Protein AF-A0A6B3IHG9-F1 (afdb_monomer_lite)

Foldseek 3Di:
DVVVVVVCCVVPNDDDDDDDPPDDDDDDPPDDDDDDDDPDPDDDDDDDDDDDQLVPADDADPPDPHDDDCVVPPRDSPDDD

Secondary structure (DSSP, 8-state):
-HHHHHHHHHHH--------TT------TT---------SSS-----------GGG---S-SS-SSPPPTTTS----PPP-

Radius of gyration: 16.92 Å; chains: 1; bounding box: 43×32×39 Å

pLDDT: mean 96.28, std 2.06, range [84.12, 98.19]

Structure (mmCIF, N/CA/C/O backbone):
data_AF-A0A6B3IHG9-F1
#
_entry.id   AF-A0A6B3IHG9-F1
#
loop_
_atom_site.group_PDB
_atom_site.id
_atom_site.type_symbol
_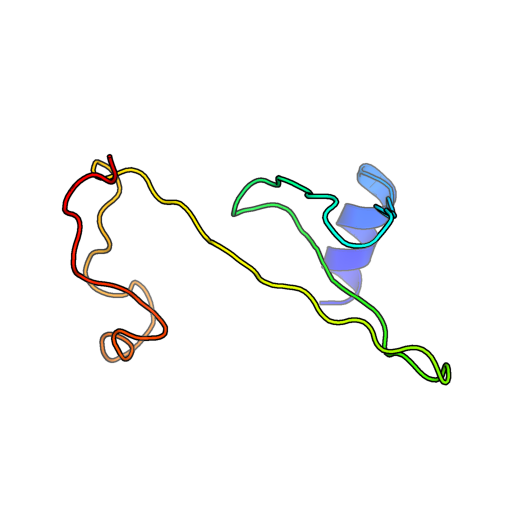atom_site.label_atom_id
_atom_site.label_alt_id
_atom_site.label_comp_id
_atom_site.label_asym_id
_atom_site.label_entity_id
_atom_site.label_seq_id
_atom_site.pdbx_PDB_ins_code
_atom_site.Cartn_x
_atom_site.Cartn_y
_atom_site.Cartn_z
_atom_site.occupancy
_atom_site.B_iso_or_equiv
_atom_site.auth_seq_id
_atom_site.auth_comp_id
_atom_site.auth_asym_id
_atom_site.auth_atom_id
_atom_site.pdbx_PDB_model_num
ATOM 1 N N . SER A 1 1 ? 18.154 -4.187 3.144 1.00 84.12 1 SER A N 1
ATOM 2 C CA . SER A 1 1 ? 19.452 -3.897 2.510 1.00 84.12 1 SER A CA 1
ATOM 3 C C . SER A 1 1 ? 19.325 -4.151 1.024 1.00 84.12 1 SER A C 1
ATOM 5 O O . SER A 1 1 ? 18.438 -4.908 0.629 1.00 84.12 1 SER A O 1
ATOM 7 N N . ASP A 1 2 ? 20.203 -3.558 0.225 1.00 93.12 2 ASP A N 1
ATOM 8 C CA . ASP A 1 2 ? 20.240 -3.761 -1.227 1.00 93.12 2 ASP A CA 1
ATOM 9 C C . ASP A 1 2 ? 20.344 -5.251 -1.577 1.00 93.12 2 ASP A C 1
ATOM 11 O O . ASP A 1 2 ? 19.596 -5.738 -2.412 1.00 93.12 2 ASP A O 1
ATOM 15 N N . GLU A 1 3 ? 21.149 -6.017 -0.835 1.00 97.12 3 GLU A N 1
ATOM 16 C CA . GLU A 1 3 ? 21.265 -7.474 -0.995 1.00 97.12 3 GLU A CA 1
ATOM 17 C C . GLU A 1 3 ? 19.920 -8.212 -0.842 1.00 97.12 3 GLU A C 1
ATOM 19 O O . GLU A 1 3 ? 19.584 -9.082 -1.647 1.00 97.12 3 GLU A O 1
ATOM 24 N N . ALA A 1 4 ? 19.117 -7.854 0.167 1.00 95.81 4 ALA A N 1
ATOM 25 C CA . ALA A 1 4 ? 17.813 -8.479 0.389 1.00 95.81 4 ALA A CA 1
ATOM 26 C C . ALA A 1 4 ? 16.821 -8.149 -0.738 1.00 95.81 4 ALA A C 1
ATOM 28 O O . ALA A 1 4 ? 16.053 -9.019 -1.152 1.00 95.81 4 ALA A O 1
ATOM 29 N N . LEU A 1 5 ? 16.855 -6.912 -1.248 1.00 95.31 5 LEU A N 1
ATOM 30 C CA . LEU A 1 5 ? 16.026 -6.491 -2.378 1.00 95.31 5 LEU A CA 1
ATOM 31 C C . LEU A 1 5 ? 16.438 -7.214 -3.663 1.00 95.31 5 LEU A C 1
ATOM 33 O O . LEU A 1 5 ? 15.573 -7.780 -4.330 1.00 95.31 5 LEU A O 1
ATOM 37 N N . THR A 1 6 ? 17.738 -7.277 -3.962 1.00 97.31 6 THR A N 1
ATOM 38 C CA . THR A 1 6 ? 18.277 -8.004 -5.121 1.00 97.31 6 THR A CA 1
ATOM 39 C C . THR A 1 6 ? 17.866 -9.471 -5.085 1.00 97.31 6 THR A C 1
ATOM 41 O O . THR A 1 6 ? 17.303 -9.972 -6.051 1.00 97.31 6 THR A O 1
ATOM 44 N N . LYS A 1 7 ? 18.010 -10.145 -3.936 1.00 97.62 7 LYS A N 1
ATOM 45 C CA . LYS A 1 7 ? 17.608 -11.552 -3.787 1.00 97.62 7 LYS A CA 1
ATOM 46 C C . LYS A 1 7 ? 16.117 -11.787 -4.059 1.00 97.62 7 LYS A C 1
ATOM 48 O O . LYS A 1 7 ? 15.753 -12.810 -4.643 1.00 97.62 7 LYS A O 1
ATOM 53 N N . MET A 1 8 ? 15.249 -10.876 -3.616 1.00 97.19 8 MET A N 1
ATOM 54 C CA . MET A 1 8 ? 13.810 -10.960 -3.888 1.00 97.19 8 MET A CA 1
ATOM 55 C C . MET A 1 8 ? 13.509 -10.706 -5.369 1.00 97.19 8 MET A C 1
ATOM 57 O O . MET A 1 8 ? 12.715 -11.440 -5.959 1.00 97.19 8 MET A O 1
ATOM 61 N N . ALA A 1 9 ? 14.168 -9.717 -5.974 1.00 97.06 9 ALA A N 1
ATOM 62 C CA . ALA A 1 9 ? 14.011 -9.387 -7.385 1.00 97.06 9 ALA A CA 1
ATOM 63 C C . ALA A 1 9 ? 14.501 -10.516 -8.307 1.00 97.06 9 ALA A C 1
ATOM 65 O O . ALA A 1 9 ? 13.787 -10.874 -9.238 1.00 97.06 9 ALA A O 1
ATOM 66 N N . ASP A 1 10 ? 15.646 -11.140 -8.023 1.00 98.00 10 ASP A N 1
ATOM 67 C CA . ASP A 1 10 ? 16.173 -12.262 -8.814 1.00 98.00 10 ASP A CA 1
ATOM 68 C C . ASP A 1 10 ? 15.229 -13.469 -8.786 1.00 98.00 10 ASP A C 1
ATOM 70 O O . ASP A 1 10 ? 15.035 -14.158 -9.788 1.00 98.00 10 ASP A O 1
ATOM 74 N N . ARG A 1 11 ? 14.613 -13.725 -7.627 1.00 97.94 11 ARG A N 1
ATOM 75 C CA . ARG A 1 11 ? 13.709 -14.863 -7.438 1.00 97.94 11 ARG A CA 1
ATOM 76 C C . ARG A 1 11 ? 12.329 -14.643 -8.055 1.00 97.94 11 ARG A C 1
ATOM 78 O O . ARG A 1 11 ? 11.744 -15.596 -8.567 1.00 97.94 11 ARG A O 1
ATOM 85 N N . HIS A 1 12 ? 11.777 -13.437 -7.942 1.00 97.38 12 HIS A N 1
ATOM 86 C CA . HIS A 1 12 ? 10.367 -13.167 -8.257 1.00 97.38 12 HIS A CA 1
ATOM 87 C C . HIS A 1 12 ? 10.167 -12.250 -9.472 1.00 97.38 12 HIS A C 1
ATOM 89 O O . HIS A 1 12 ? 9.053 -12.138 -9.989 1.00 97.38 12 HIS A O 1
ATOM 95 N N . GLY A 1 13 ? 11.235 -11.622 -9.957 1.00 97.25 13 GLY A N 1
ATOM 96 C CA . GLY A 1 13 ? 11.181 -10.563 -10.953 1.00 97.25 13 GLY A CA 1
ATOM 97 C C . GLY A 1 13 ? 10.569 -9.269 -10.412 1.00 97.25 13 GLY A C 1
ATOM 98 O O . GLY A 1 13 ? 10.174 -9.158 -9.252 1.00 97.25 13 GLY A O 1
ATOM 99 N N . ILE A 1 14 ? 10.466 -8.277 -11.296 1.00 97.12 14 ILE A N 1
ATOM 100 C CA . ILE A 1 14 ? 9.803 -6.998 -11.031 1.00 97.12 14 ILE A CA 1
ATOM 101 C C . ILE A 1 14 ? 8.669 -6.833 -12.042 1.00 97.12 14 ILE A C 1
ATOM 103 O O . ILE A 1 14 ? 8.847 -7.071 -13.240 1.00 97.12 14 ILE A O 1
ATOM 107 N N . LYS A 1 15 ? 7.489 -6.434 -11.561 1.00 95.62 15 LYS A N 1
ATOM 108 C CA . LYS A 1 15 ? 6.315 -6.147 -12.391 1.00 95.62 15 LYS A CA 1
ATOM 109 C C . LYS A 1 15 ? 5.836 -4.724 -12.146 1.00 95.62 15 LYS A C 1
ATOM 111 O O . LYS A 1 15 ? 5.845 -4.245 -11.017 1.00 95.62 15 LYS A O 1
ATOM 116 N N . LEU A 1 16 ? 5.409 -4.072 -13.224 1.00 94.88 16 LEU A N 1
ATOM 117 C CA . LEU A 1 16 ? 4.815 -2.742 -13.204 1.00 94.88 16 LEU A CA 1
ATOM 118 C C . LEU A 1 16 ? 3.328 -2.863 -13.534 1.00 94.88 16 LEU A C 1
ATOM 120 O O . LEU A 1 16 ? 2.971 -3.447 -14.557 1.00 94.88 16 LEU A O 1
ATOM 124 N N . PHE A 1 17 ? 2.481 -2.269 -12.698 1.00 93.12 17 PHE A N 1
ATOM 125 C CA . PHE A 1 17 ? 1.057 -2.118 -12.978 1.00 93.12 17 PHE A CA 1
ATOM 126 C C . PHE A 1 17 ? 0.793 -0.719 -13.537 1.00 93.12 17 PHE A C 1
ATOM 128 O O . PHE A 1 17 ? 1.203 0.282 -12.948 1.00 93.12 17 PHE A O 1
ATOM 135 N N . THR A 1 18 ? 0.121 -0.649 -14.684 1.00 95.44 18 THR A N 1
ATOM 136 C CA . THR A 1 18 ? -0.298 0.602 -15.324 1.00 95.44 18 THR A CA 1
ATOM 137 C C . THR A 1 18 ? -1.802 0.579 -15.576 1.00 95.44 18 THR A C 1
ATOM 139 O O . THR A 1 18 ? -2.426 -0.480 -15.629 1.00 95.44 18 THR A O 1
ATOM 142 N N . GLY A 1 19 ? -2.404 1.757 -15.716 1.00 95.38 19 GLY A N 1
ATOM 143 C CA . GLY A 1 19 ? -3.836 1.897 -15.948 1.00 95.38 19 GLY A CA 1
ATOM 144 C C . GLY A 1 19 ? -4.220 3.346 -16.217 1.00 95.38 19 GLY A C 1
ATOM 145 O O . GLY A 1 19 ? -3.456 4.269 -15.929 1.00 95.38 19 GLY A O 1
ATOM 146 N N . LYS A 1 20 ? -5.407 3.551 -16.791 1.00 97.12 20 LYS A N 1
ATOM 147 C CA . LYS A 1 20 ? -6.000 4.891 -16.937 1.00 97.12 20 LYS A CA 1
ATOM 148 C C . LYS A 1 20 ? -6.522 5.377 -15.578 1.00 97.12 20 LYS A C 1
ATOM 150 O O . LYS A 1 20 ? -6.776 4.557 -14.696 1.00 97.12 20 LYS A O 1
ATOM 155 N N . ALA A 1 21 ? -6.734 6.685 -15.417 1.00 97.19 21 ALA A N 1
ATOM 156 C CA . ALA A 1 21 ? -7.387 7.233 -14.224 1.00 97.19 21 ALA A CA 1
ATOM 157 C C . ALA A 1 21 ? -8.712 6.498 -13.935 1.00 97.19 21 ALA A C 1
ATOM 159 O O . ALA A 1 21 ? -9.482 6.226 -14.856 1.00 97.19 21 ALA A O 1
ATOM 160 N N . GLY A 1 22 ? -8.939 6.139 -12.668 1.00 97.25 22 GLY A N 1
ATOM 161 C CA . GLY A 1 22 ? -10.067 5.302 -12.239 1.00 97.25 22 GLY A CA 1
ATOM 162 C C . GLY A 1 22 ? -9.797 3.791 -12.248 1.00 97.25 22 GLY A C 1
ATOM 163 O O . GLY A 1 22 ? -10.625 3.034 -11.751 1.00 97.25 22 GLY A O 1
ATOM 164 N N . SER A 1 23 ? -8.647 3.336 -12.759 1.00 97.44 23 SER A N 1
ATOM 165 C CA . SER A 1 23 ? -8.216 1.938 -12.595 1.00 97.44 23 SER A CA 1
ATOM 166 C C . SER A 1 23 ? -7.800 1.666 -11.146 1.00 97.44 23 SER A C 1
ATOM 168 O O . SER A 1 23 ? -7.311 2.564 -10.461 1.00 97.44 23 SER A O 1
ATOM 170 N N . ALA A 1 24 ? -7.927 0.414 -10.703 1.00 96.69 24 ALA A N 1
ATOM 171 C CA . ALA A 1 24 ? -7.508 -0.024 -9.375 1.00 96.69 24 ALA A CA 1
ATOM 172 C C . ALA A 1 24 ? -6.501 -1.178 -9.463 1.00 96.69 24 ALA A C 1
ATOM 174 O O . ALA A 1 24 ? -6.558 -2.005 -10.371 1.00 96.69 24 ALA A O 1
ATOM 175 N N . THR A 1 25 ? -5.580 -1.234 -8.502 1.00 96.06 25 THR A N 1
ATOM 176 C CA . THR A 1 25 ? -4.687 -2.378 -8.275 1.00 96.06 25 THR A CA 1
ATOM 177 C C . THR A 1 25 ? -4.893 -2.852 -6.847 1.00 96.06 25 THR A C 1
ATOM 179 O O . THR A 1 25 ? -4.810 -2.052 -5.918 1.00 96.06 25 THR A O 1
ATOM 182 N N . TRP A 1 26 ? -5.161 -4.144 -6.681 1.00 97.06 26 TRP A N 1
ATOM 183 C CA . TRP A 1 26 ? -5.280 -4.789 -5.379 1.00 97.06 26 TRP A CA 1
ATOM 184 C C . TRP A 1 26 ? -4.036 -5.633 -5.128 1.00 97.06 26 TRP A C 1
ATOM 186 O O . TRP A 1 26 ? -3.634 -6.404 -6.000 1.00 97.06 26 TRP A O 1
ATOM 196 N N . PHE A 1 27 ? -3.425 -5.495 -3.957 1.00 97.06 27 PHE A N 1
ATOM 197 C CA . PHE A 1 27 ? -2.246 -6.270 -3.586 1.00 97.06 27 PHE A CA 1
ATOM 198 C C . PHE A 1 27 ? -2.252 -6.604 -2.095 1.00 97.06 27 PHE A C 1
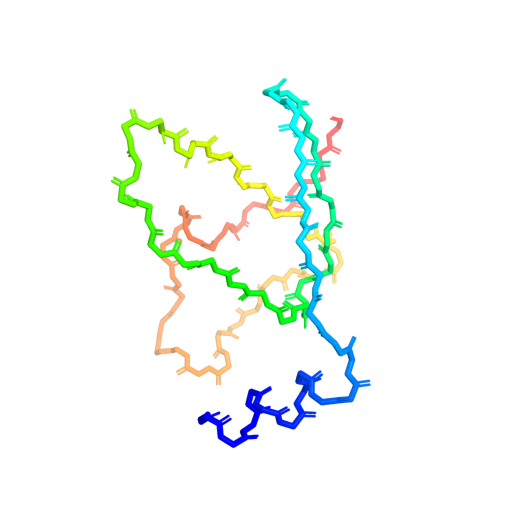ATOM 200 O O . PHE A 1 27 ? -2.861 -5.905 -1.289 1.00 97.06 27 PHE A O 1
ATOM 207 N N . ASP A 1 28 ? -1.601 -7.717 -1.758 1.00 98.00 28 ASP A N 1
ATOM 208 C CA . ASP A 1 28 ? -1.484 -8.222 -0.391 1.00 98.00 28 ASP A CA 1
ATOM 209 C C . ASP A 1 28 ? -0.659 -7.278 0.502 1.00 98.00 28 ASP A C 1
ATOM 211 O O . ASP A 1 28 ? 0.283 -6.632 0.033 1.00 98.00 28 ASP A O 1
ATOM 215 N N . CYS A 1 29 ? -0.983 -7.218 1.800 1.00 98.00 29 CYS A N 1
ATOM 216 C CA . CYS A 1 29 ? -0.332 -6.308 2.747 1.00 98.00 29 CYS A CA 1
ATOM 217 C C . CYS A 1 29 ? 1.167 -6.590 2.941 1.00 98.00 29 CYS A C 1
ATOM 219 O O . CYS A 1 29 ? 1.902 -5.696 3.363 1.00 98.00 29 CYS A O 1
ATOM 221 N N . ASN A 1 30 ? 1.627 -7.798 2.605 1.00 97.19 30 ASN A N 1
ATOM 222 C CA . ASN A 1 30 ? 3.019 -8.215 2.716 1.00 97.19 30 ASN A CA 1
ATOM 223 C C . ASN A 1 30 ? 3.751 -8.249 1.356 1.00 97.19 30 ASN A C 1
ATOM 225 O O . ASN A 1 30 ? 4.878 -8.741 1.262 1.00 97.19 30 ASN A O 1
ATOM 229 N N . ALA A 1 31 ? 3.141 -7.735 0.281 1.00 96.12 31 ALA A N 1
ATOM 230 C CA . ALA A 1 31 ? 3.796 -7.650 -1.021 1.00 96.12 31 ALA A CA 1
ATOM 231 C C . ALA A 1 31 ? 4.912 -6.589 -1.013 1.00 96.12 31 ALA A C 1
ATOM 233 O O . ALA A 1 31 ? 4.675 -5.417 -0.713 1.00 96.12 31 ALA A O 1
ATOM 234 N N . MET A 1 32 ? 6.130 -6.979 -1.405 1.00 96.19 32 MET A N 1
ATOM 235 C CA . MET A 1 32 ? 7.238 -6.038 -1.599 1.00 96.19 32 MET A CA 1
ATOM 236 C C . MET A 1 32 ? 6.930 -5.115 -2.782 1.00 96.19 32 MET A C 1
ATOM 238 O O . MET A 1 32 ? 6.769 -5.581 -3.910 1.00 96.19 32 MET A O 1
ATOM 242 N N . HIS A 1 33 ? 6.854 -3.810 -2.533 1.00 96.75 33 HIS A N 1
ATOM 243 C CA . HIS A 1 33 ? 6.502 -2.821 -3.547 1.00 96.75 33 HIS A CA 1
ATOM 244 C C . HIS A 1 33 ? 7.238 -1.498 -3.323 1.00 96.75 33 HIS A C 1
ATOM 246 O O . HIS A 1 33 ? 7.701 -1.190 -2.227 1.00 96.75 33 HIS A O 1
ATOM 252 N N . GLY A 1 34 ? 7.340 -0.708 -4.388 1.00 95.31 34 GLY A N 1
ATOM 253 C CA . GLY A 1 34 ? 7.960 0.609 -4.371 1.00 95.31 34 GLY A CA 1
ATOM 254 C C . GLY A 1 34 ? 7.738 1.337 -5.690 1.00 95.31 34 GLY A C 1
ATOM 255 O O . GLY A 1 34 ? 7.256 0.760 -6.666 1.00 95.31 34 GLY A O 1
ATOM 256 N N . SER A 1 35 ? 8.086 2.619 -5.724 1.00 95.88 35 SER A N 1
ATOM 257 C CA . SER A 1 35 ? 8.006 3.439 -6.932 1.00 95.88 35 SER A CA 1
ATOM 258 C C . SER A 1 35 ? 9.204 4.369 -7.016 1.00 95.88 35 SER A C 1
ATOM 260 O O . SER A 1 35 ? 9.568 4.965 -6.007 1.00 95.88 35 SER A O 1
ATOM 262 N N . GLY A 1 36 ? 9.758 4.537 -8.215 1.00 94.31 36 GLY A N 1
ATOM 263 C CA . GLY A 1 36 ? 10.745 5.581 -8.471 1.00 94.31 36 GLY A CA 1
ATOM 264 C C . GLY A 1 36 ? 10.135 6.986 -8.473 1.00 94.31 36 GLY A C 1
ATOM 265 O O . GLY A 1 36 ? 8.904 7.161 -8.569 1.00 94.31 36 GLY A O 1
ATOM 266 N N . ASP A 1 37 ? 11.026 7.972 -8.407 1.00 96.75 37 ASP A N 1
ATOM 267 C CA . ASP A 1 37 ? 10.704 9.390 -8.549 1.00 96.75 37 ASP A CA 1
ATOM 268 C C . ASP A 1 37 ? 10.051 9.692 -9.902 1.00 96.75 37 ASP A C 1
ATOM 270 O O . ASP A 1 37 ? 10.191 8.952 -10.879 1.00 96.75 37 ASP A O 1
ATOM 274 N N . ASN A 1 38 ? 9.309 10.798 -9.958 1.00 97.25 38 ASN A N 1
ATOM 275 C CA . ASN A 1 38 ? 8.636 11.249 -11.169 1.00 97.25 38 ASN A CA 1
ATOM 276 C C . ASN A 1 38 ? 9.194 12.602 -11.624 1.00 97.25 38 ASN A C 1
ATOM 278 O O . ASN A 1 38 ? 8.805 13.639 -11.096 1.00 97.25 38 ASN A O 1
ATOM 282 N N . ILE A 1 39 ? 10.078 12.580 -12.623 1.00 98.12 39 ILE A N 1
ATOM 283 C CA . ILE A 1 39 ? 10.655 13.787 -13.247 1.00 98.12 39 ILE A CA 1
ATOM 284 C C . ILE A 1 39 ? 9.834 14.303 -14.441 1.00 98.12 39 ILE A C 1
ATOM 286 O O . ILE A 1 39 ? 10.221 15.269 -15.094 1.00 98.12 39 ILE A O 1
ATOM 290 N N . THR A 1 40 ? 8.733 13.627 -14.782 1.00 98.19 40 THR A N 1
ATOM 291 C CA . THR A 1 40 ? 7.890 13.992 -15.928 1.00 98.19 40 THR A CA 1
ATOM 292 C C . THR A 1 40 ? 6.954 15.155 -15.568 1.00 98.19 40 THR A C 1
ATOM 294 O O . THR A 1 40 ? 6.665 15.362 -14.389 1.00 98.19 40 THR A O 1
ATOM 297 N N . PRO A 1 41 ? 6.401 15.891 -16.553 1.00 97.94 41 PRO A N 1
ATOM 298 C CA . PRO A 1 41 ? 5.414 16.939 -16.279 1.00 97.94 41 PRO A CA 1
ATOM 299 C C . PRO A 1 41 ? 4.019 16.392 -15.916 1.00 97.94 41 PRO A C 1
ATOM 301 O O . PRO A 1 41 ? 3.088 17.171 -15.722 1.00 97.94 41 PRO A O 1
ATOM 304 N N . TYR A 1 42 ? 3.838 15.068 -15.852 1.00 97.56 42 TYR A N 1
ATOM 305 C CA . TYR A 1 42 ? 2.541 14.431 -15.632 1.00 97.56 42 TYR A CA 1
ATOM 306 C C . TYR A 1 42 ? 2.428 13.923 -14.193 1.00 97.56 42 TYR A C 1
ATOM 308 O O . TYR A 1 42 ? 3.218 13.088 -13.754 1.00 97.56 42 TYR A O 1
ATOM 316 N N . ALA A 1 43 ? 1.435 14.408 -13.446 1.00 96.69 43 ALA A N 1
ATOM 317 C CA . ALA A 1 43 ? 1.242 14.024 -12.050 1.00 96.69 43 ALA A CA 1
ATOM 318 C C . ALA A 1 43 ? 0.874 12.534 -11.896 1.00 96.69 43 ALA A C 1
ATOM 320 O O . ALA A 1 43 ? 0.091 11.987 -12.674 1.00 96.69 43 ALA A O 1
ATOM 321 N N . ARG A 1 44 ? 1.397 11.893 -10.840 1.00 96.56 44 ARG A N 1
ATOM 322 C CA . ARG A 1 44 ? 1.046 10.523 -10.426 1.00 96.56 44 ARG A CA 1
ATOM 323 C C . ARG A 1 44 ? 0.295 10.563 -9.093 1.00 96.56 44 ARG A C 1
ATOM 325 O O . ARG A 1 44 ? 0.895 10.373 -8.038 1.00 96.56 44 ARG A O 1
ATOM 332 N N . SER A 1 45 ? -1.005 10.843 -9.151 1.00 96.00 45 SER A N 1
ATOM 333 C CA . SER A 1 45 ? -1.884 10.940 -7.978 1.00 96.00 45 SER A CA 1
ATOM 334 C C . SER A 1 45 ? -2.678 9.650 -7.783 1.00 96.00 45 SER A C 1
ATOM 336 O O . SER A 1 45 ? -3.461 9.275 -8.651 1.00 96.00 45 SER A O 1
ATOM 338 N N . ASN A 1 46 ? -2.497 9.001 -6.632 1.00 96.06 46 ASN A N 1
ATOM 339 C CA . ASN A 1 46 ? -3.180 7.762 -6.263 1.00 96.06 46 ASN A CA 1
ATOM 340 C C . ASN A 1 46 ? -3.866 7.922 -4.903 1.00 96.06 46 ASN A C 1
ATOM 342 O O . ASN A 1 46 ? -3.356 8.628 -4.033 1.00 96.06 46 ASN A O 1
ATOM 346 N N . VAL A 1 47 ? -4.977 7.213 -4.705 1.00 97.50 47 VAL A N 1
ATOM 347 C CA . VAL A 1 47 ? -5.590 7.012 -3.386 1.00 97.50 47 VAL A CA 1
ATOM 348 C C . VAL A 1 47 ? -5.307 5.580 -2.953 1.00 97.50 47 VAL A C 1
ATOM 350 O O . VAL A 1 47 ? -5.514 4.649 -3.728 1.00 97.50 47 VAL A O 1
ATOM 353 N N . PHE A 1 48 ? -4.838 5.413 -1.719 1.00 97.31 48 PHE A N 1
ATOM 354 C CA . PHE A 1 48 ? -4.622 4.106 -1.109 1.00 97.31 48 PHE A CA 1
ATOM 355 C C . PHE A 1 48 ? -5.684 3.864 -0.044 1.00 97.31 48 PHE A C 1
ATOM 357 O O . PHE A 1 48 ? -5.887 4.699 0.835 1.00 97.31 48 PHE A O 1
ATOM 364 N N . ILE A 1 49 ? -6.340 2.709 -0.123 1.00 97.12 49 ILE A N 1
ATOM 365 C CA . ILE A 1 49 ? -7.294 2.234 0.878 1.00 97.12 49 ILE A CA 1
ATOM 366 C C . ILE A 1 49 ? -6.772 0.887 1.367 1.00 97.12 49 ILE A C 1
ATOM 368 O O . ILE A 1 49 ? -6.586 -0.029 0.568 1.00 97.12 49 ILE A O 1
ATOM 372 N N . VAL A 1 50 ? -6.502 0.781 2.668 1.00 97.56 50 VAL A N 1
ATOM 373 C CA . VAL A 1 50 ? -6.029 -0.457 3.293 1.00 97.56 50 VAL A CA 1
ATOM 374 C C . VAL A 1 50 ? -7.200 -1.090 4.024 1.00 97.56 50 VAL A C 1
ATOM 376 O O . VAL A 1 50 ? -7.679 -0.553 5.020 1.00 97.56 50 VAL A O 1
ATOM 379 N N . PHE A 1 51 ? -7.660 -2.231 3.522 1.00 96.94 51 PHE A N 1
ATOM 380 C CA . PHE A 1 51 ? -8.656 -3.041 4.207 1.00 96.94 51 PHE A CA 1
ATOM 381 C C . PHE A 1 51 ? -7.967 -3.996 5.174 1.00 96.94 51 PHE A C 1
ATOM 383 O O . PHE A 1 51 ? -6.927 -4.575 4.861 1.00 96.94 51 PHE A O 1
ATOM 390 N N . ASN A 1 52 ? -8.572 -4.179 6.341 1.00 97.75 52 ASN A N 1
ATOM 391 C CA . ASN A 1 52 ? -8.157 -5.179 7.307 1.00 97.75 52 ASN A CA 1
ATOM 392 C C . ASN A 1 52 ? -9.392 -5.926 7.817 1.00 97.75 52 ASN A C 1
ATOM 394 O O . ASN A 1 52 ? -10.459 -5.327 7.956 1.00 97.75 52 ASN A O 1
ATOM 398 N N . SER A 1 53 ? -9.251 -7.224 8.085 1.00 97.50 53 SER A N 1
ATOM 399 C CA . SER A 1 53 ? -10.339 -8.003 8.679 1.00 97.50 53 SER A CA 1
ATOM 400 C C . SER A 1 53 ? -10.657 -7.478 10.079 1.00 97.50 53 SER A C 1
ATOM 402 O O . SER A 1 53 ? -9.744 -7.162 10.844 1.00 97.50 53 SER A O 1
ATOM 404 N N . VAL A 1 54 ? -11.940 -7.451 10.446 1.00 97.50 54 VAL A N 1
ATOM 405 C CA . VAL A 1 54 ? -12.371 -7.136 11.821 1.00 97.50 54 VAL A CA 1
ATOM 406 C C . VAL A 1 54 ? -11.896 -8.185 12.831 1.00 97.50 54 VAL A C 1
ATOM 408 O O . VAL A 1 54 ? -11.730 -7.885 14.008 1.00 97.50 54 VAL A O 1
ATOM 411 N N . GLU A 1 55 ? -11.592 -9.395 12.360 1.00 97.94 55 GLU A N 1
ATOM 412 C CA . GLU A 1 55 ? -10.979 -10.466 13.154 1.00 97.94 55 GLU A CA 1
ATOM 413 C C . GLU A 1 55 ? -9.467 -10.249 13.364 1.00 97.94 55 GLU A C 1
ATOM 415 O O . GLU A 1 55 ? -8.854 -10.922 14.187 1.00 97.94 55 GLU A O 1
ATOM 420 N N . ASN A 1 56 ? -8.859 -9.293 12.649 1.00 97.56 56 ASN A N 1
ATOM 421 C CA . ASN A 1 56 ? -7.435 -8.955 12.716 1.00 97.56 56 ASN A CA 1
ATOM 422 C C . ASN A 1 56 ? -7.205 -7.55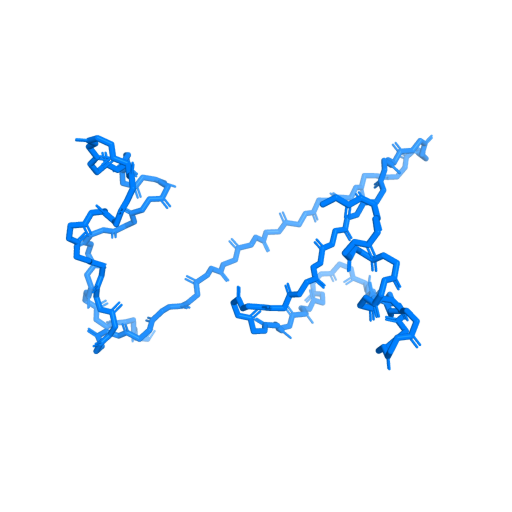7 13.325 1.00 97.56 56 ASN A C 1
ATOM 424 O O . ASN A 1 56 ? -6.390 -6.772 12.836 1.00 97.56 56 ASN A O 1
ATOM 428 N N . ALA A 1 57 ? -7.960 -7.207 14.368 1.00 96.56 57 ALA A N 1
ATOM 42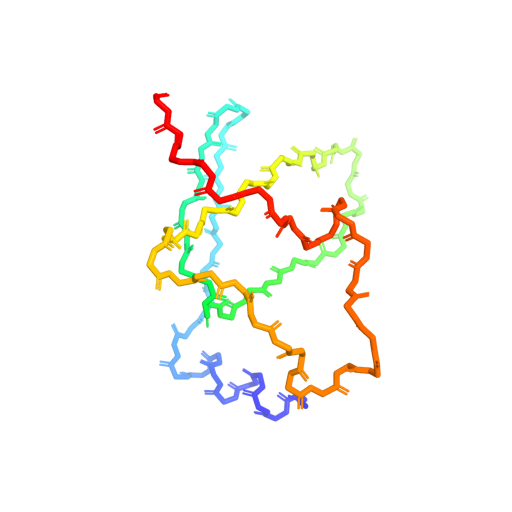9 C CA . ALA A 1 57 ? -7.860 -5.906 15.027 1.00 96.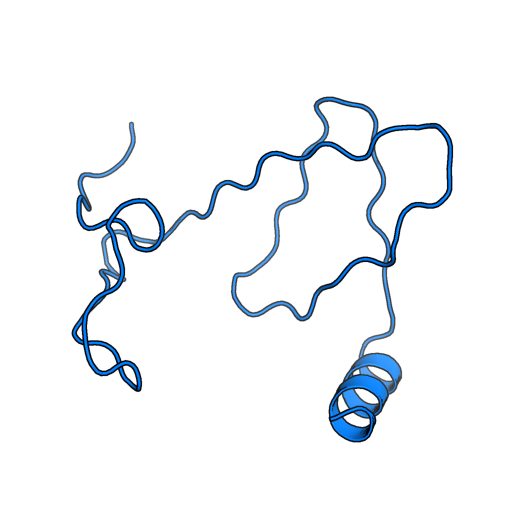56 57 ALA A CA 1
ATOM 430 C C . ALA A 1 57 ? -6.443 -5.636 15.577 1.00 96.56 57 ALA A C 1
ATOM 432 O O . ALA A 1 57 ? -5.797 -6.510 16.160 1.00 96.56 57 ALA A O 1
ATOM 433 N N . ALA A 1 58 ? -5.966 -4.398 15.414 1.00 95.62 58 ALA A N 1
ATOM 434 C CA . ALA A 1 58 ? -4.643 -3.998 15.885 1.00 95.62 58 ALA A CA 1
ATOM 435 C C . ALA A 1 58 ? -4.547 -4.063 17.422 1.00 95.62 58 ALA A C 1
ATOM 437 O O . ALA A 1 58 ? -5.414 -3.554 18.133 1.00 95.62 58 ALA A O 1
ATOM 438 N N . GLN A 1 59 ? -3.461 -4.654 17.926 1.00 94.94 59 GLN A N 1
ATOM 439 C CA . GLN A 1 59 ? -3.176 -4.793 19.359 1.00 94.94 59 GLN A CA 1
ATOM 440 C C . GLN A 1 59 ? -2.134 -3.763 19.830 1.00 94.94 59 GLN A C 1
ATOM 442 O O . GLN A 1 59 ? -1.912 -2.739 19.175 1.00 94.94 59 GLN A O 1
ATOM 447 N N . GLU A 1 60 ? -1.497 -4.010 20.980 1.00 96.25 60 GLU A N 1
ATOM 448 C CA . GLU A 1 60 ? -0.325 -3.232 21.386 1.00 96.25 60 GLU A CA 1
ATOM 449 C C . GLU A 1 60 ? 0.790 -3.333 20.330 1.00 96.25 60 GLU A C 1
ATOM 451 O O . GLU A 1 60 ? 1.014 -4.412 19.772 1.00 96.25 60 GLU A O 1
ATOM 456 N N . PRO A 1 61 ? 1.499 -2.230 20.020 1.00 97.19 61 PRO A N 1
ATOM 457 C CA . PRO A 1 61 ? 2.550 -2.262 19.014 1.00 97.19 61 PRO A CA 1
ATOM 458 C C . PRO A 1 61 ? 3.690 -3.210 19.400 1.00 97.19 61 PRO A C 1
ATOM 460 O O . PRO A 1 61 ? 4.257 -3.107 20.481 1.00 97.19 61 PRO A O 1
ATOM 463 N N . PHE A 1 62 ? 4.113 -4.061 18.466 1.00 97.31 62 PHE A N 1
ATOM 464 C CA . PHE A 1 62 ? 5.220 -5.002 18.691 1.00 97.31 62 PHE A CA 1
ATOM 465 C C . PHE A 1 62 ? 6.597 -4.336 18.874 1.00 97.31 62 PHE A C 1
ATOM 467 O O . PHE A 1 62 ? 7.516 -4.971 19.379 1.00 97.31 62 PHE A O 1
ATOM 474 N N . ALA A 1 63 ? 6.767 -3.082 18.436 1.00 96.56 63 ALA A N 1
ATOM 475 C CA . ALA A 1 63 ? 8.055 -2.377 18.486 1.00 96.56 63 ALA A CA 1
ATOM 476 C C . ALA A 1 63 ? 7.961 -0.861 18.740 1.00 96.56 63 ALA A C 1
ATOM 478 O O . ALA A 1 63 ? 8.956 -0.240 19.107 1.00 96.56 63 ALA A O 1
ATOM 479 N N . ALA A 1 64 ? 6.801 -0.235 18.512 1.00 94.88 64 ALA A N 1
ATOM 480 C CA . ALA A 1 64 ? 6.648 1.200 18.740 1.00 94.88 64 ALA A CA 1
ATOM 481 C C . ALA A 1 64 ? 6.381 1.481 20.230 1.00 94.88 64 ALA A C 1
ATOM 483 O O . ALA A 1 64 ? 5.628 0.734 20.850 1.00 94.88 64 ALA A O 1
ATOM 484 N N . PRO A 1 65 ? 6.924 2.573 20.801 1.00 95.88 65 PRO A N 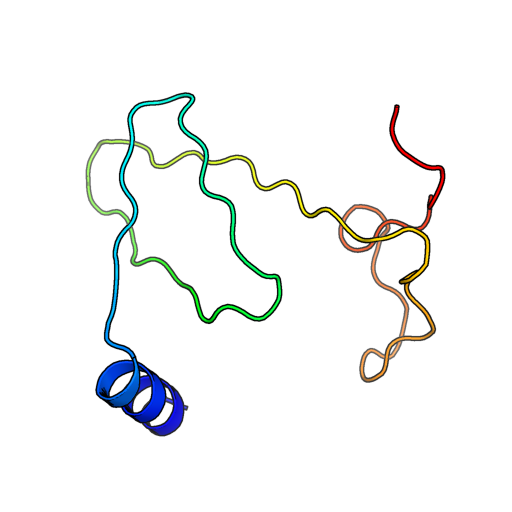1
ATOM 485 C CA . PRO A 1 65 ? 6.754 2.878 22.224 1.00 95.88 65 PRO A CA 1
ATOM 486 C C . PRO A 1 65 ? 5.320 3.287 22.586 1.00 95.88 65 PRO A C 1
ATOM 488 O O . PRO A 1 65 ? 4.925 3.182 23.742 1.00 95.88 65 PRO A O 1
ATOM 491 N N . ILE A 1 66 ? 4.547 3.771 21.608 1.00 96.62 66 ILE A N 1
ATOM 492 C CA . ILE A 1 66 ? 3.138 4.143 21.753 1.00 96.62 66 ILE A CA 1
ATOM 493 C C . ILE A 1 66 ? 2.355 3.784 20.487 1.00 96.62 66 ILE A C 1
ATOM 495 O O . ILE A 1 66 ? 2.918 3.666 19.392 1.00 96.62 66 ILE A O 1
ATOM 499 N N . ARG A 1 67 ? 1.029 3.666 20.627 1.00 96.75 67 ARG A N 1
ATOM 500 C CA . ARG A 1 67 ? 0.104 3.595 19.488 1.00 96.75 67 ARG A CA 1
ATOM 501 C C . ARG A 1 67 ? 0.249 4.836 18.604 1.00 96.75 67 ARG A C 1
ATOM 503 O O . ARG A 1 67 ? 0.430 5.948 19.097 1.00 96.75 67 ARG A O 1
ATOM 510 N N . ARG A 1 68 ? 0.124 4.654 17.288 1.00 95.94 68 ARG A N 1
ATOM 511 C CA . ARG A 1 68 ? 0.147 5.767 16.328 1.00 95.94 68 ARG A CA 1
ATOM 512 C C . ARG A 1 68 ? -1.165 6.581 16.356 1.00 95.94 68 ARG A C 1
ATOM 514 O O . ARG A 1 68 ? -2.187 6.083 16.844 1.00 95.94 68 ARG A O 1
ATOM 521 N N . PRO A 1 69 ? -1.161 7.820 15.827 1.00 96.38 69 PRO A N 1
ATOM 522 C CA . PRO A 1 69 ? -2.384 8.597 15.607 1.00 96.38 69 PRO A CA 1
ATOM 523 C C . PRO A 1 69 ? -3.426 7.849 14.756 1.00 96.38 69 PRO A C 1
ATOM 525 O O . PRO A 1 69 ? -3.058 7.049 13.897 1.00 96.38 69 PRO A O 1
ATOM 528 N N . GLU A 1 70 ? -4.719 8.134 14.952 1.00 96.62 70 GLU A N 1
ATOM 529 C CA . GLU A 1 70 ? -5.821 7.389 14.295 1.00 96.62 70 GLU A CA 1
ATOM 530 C C . GLU A 1 70 ? -5.829 7.506 12.780 1.00 96.62 70 GLU A C 1
ATOM 532 O O . GLU A 1 70 ? -6.164 6.545 12.099 1.00 96.62 70 GLU A O 1
ATOM 537 N N . PHE A 1 71 ? -5.382 8.642 12.244 1.00 95.69 71 PHE A N 1
ATOM 538 C CA . PHE A 1 71 ? -5.271 8.833 10.800 1.00 95.69 71 PHE A CA 1
ATOM 539 C C . PHE A 1 71 ? -4.156 7.983 10.154 1.00 95.69 71 PHE A C 1
ATOM 541 O O . PHE A 1 71 ? -4.067 7.932 8.933 1.00 95.69 71 PHE A O 1
ATOM 548 N N . ILE A 1 72 ? -3.303 7.323 10.953 1.00 96.00 72 ILE A N 1
ATOM 549 C CA . ILE A 1 72 ? -2.289 6.354 10.492 1.00 96.00 72 ILE A CA 1
ATOM 550 C C . ILE A 1 72 ? -2.679 4.921 10.882 1.00 96.00 72 ILE A C 1
ATOM 552 O O . ILE A 1 72 ? -2.436 3.993 10.118 1.00 96.00 72 ILE A O 1
ATOM 556 N N . GLY A 1 73 ? -3.242 4.726 12.078 1.00 96.00 73 GLY A N 1
ATOM 557 C CA . GLY A 1 73 ? -3.688 3.429 12.584 1.00 96.00 73 GLY A CA 1
ATOM 558 C C . GLY A 1 73 ? -5.076 3.544 13.197 1.00 96.00 73 GLY A C 1
ATOM 559 O O . GLY A 1 73 ? -5.201 3.895 14.374 1.00 96.00 73 GLY A O 1
ATOM 560 N N . ALA A 1 74 ? -6.096 3.263 12.385 1.00 95.31 74 ALA A N 1
ATOM 561 C CA . ALA A 1 74 ? -7.497 3.339 12.780 1.00 95.31 74 ALA A CA 1
ATOM 562 C C . ALA A 1 74 ? -7.816 2.381 13.939 1.00 95.31 74 ALA A C 1
ATOM 564 O O . ALA A 1 74 ? -7.210 1.314 14.074 1.00 95.31 74 ALA A O 1
ATOM 565 N N . ARG A 1 75 ? -8.771 2.785 14.780 1.00 95.06 75 ARG A N 1
ATOM 566 C CA . ARG A 1 75 ? -9.222 2.027 15.959 1.00 95.06 75 ARG A CA 1
ATOM 567 C C . ARG A 1 75 ? -10.728 1.774 16.000 1.00 95.06 75 ARG A C 1
ATOM 569 O O . ARG A 1 75 ? -11.196 1.113 16.919 1.00 95.06 75 ARG A O 1
ATOM 576 N N . ASP A 1 76 ? -11.470 2.276 15.017 1.00 96.06 76 ASP A N 1
ATOM 577 C CA . ASP A 1 76 ? -12.835 1.830 14.764 1.00 96.06 76 ASP A CA 1
ATOM 578 C C . ASP A 1 76 ? -12.776 0.584 13.877 1.00 96.06 76 ASP A C 1
ATOM 580 O O . ASP A 1 76 ? -12.243 0.623 12.767 1.00 96.06 76 ASP A O 1
ATOM 584 N N . PHE A 1 77 ? -13.287 -0.527 14.400 1.00 96.56 77 PHE A N 1
ATOM 585 C CA . PHE A 1 77 ? -13.331 -1.818 13.716 1.00 96.56 77 PHE A CA 1
ATOM 586 C C . PHE A 1 77 ? -14.766 -2.227 13.366 1.00 96.56 77 PHE A C 1
ATOM 588 O O . PHE A 1 77 ? -15.032 -3.404 13.120 1.00 96.56 77 PHE A O 1
ATOM 595 N N . THR A 1 78 ? -15.702 -1.274 13.354 1.00 97.31 78 THR A N 1
ATOM 596 C CA . THR A 1 78 ? -17.069 -1.510 12.886 1.00 97.31 78 THR A CA 1
ATOM 597 C C . THR A 1 78 ? -17.031 -2.004 11.433 1.00 97.31 78 THR A C 1
ATOM 599 O O . THR A 1 78 ? -16.436 -1.332 10.586 1.00 97.31 78 THR A O 1
ATOM 602 N N . PRO A 1 79 ? -17.646 -3.159 11.105 1.00 97.12 79 PRO A N 1
ATOM 603 C CA . PRO A 1 79 ? -17.663 -3.663 9.737 1.00 97.12 79 PRO A CA 1
ATOM 604 C C . PRO A 1 79 ? -18.250 -2.649 8.748 1.00 97.12 79 PRO A C 1
ATOM 606 O O . PRO A 1 79 ? -19.317 -2.075 8.984 1.00 97.12 79 PRO A O 1
ATOM 609 N N . VAL A 1 80 ? -17.561 -2.466 7.620 1.00 92.75 80 VAL A N 1
ATOM 610 C CA . VAL A 1 80 ? -18.046 -1.658 6.493 1.00 92.75 80 VAL A CA 1
ATOM 611 C C . VAL A 1 80 ? -19.258 -2.332 5.834 1.00 92.75 80 VAL A C 1
ATOM 613 O O . VAL A 1 80 ? -19.341 -3.561 5.808 1.00 92.75 80 VAL A O 1
ATOM 616 N N . LYS A 1 81 ? -20.205 -1.531 5.332 1.00 86.88 81 LYS A N 1
ATOM 617 C CA . LYS A 1 81 ? -21.423 -1.989 4.641 1.00 86.88 81 LYS A CA 1
ATOM 618 C C . LYS A 1 81 ? -21.337 -1.747 3.143 1.00 86.88 81 LYS A C 1
ATOM 620 O O . LYS A 1 81 ? -20.759 -0.703 2.768 1.00 86.88 81 LYS A O 1
#

Sequence (81 aa):
SDEALTKMADRHGIKLFTGKAGSATWFDCNAMHGSGDNITPYARSNVFIVFNSVENAAQEPFAAPIRRPEFIGARDFTPVK